Protein AF-U6KTC2-F1 (afdb_monomer_lite)

Structure (mmCIF, N/CA/C/O backbone):
data_AF-U6KTC2-F1
#
_entry.id   AF-U6KTC2-F1
#
loop_
_atom_site.group_PDB
_atom_site.id
_atom_site.type_symbol
_atom_site.label_atom_id
_atom_site.label_alt_id
_atom_site.label_comp_id
_atom_site.label_asym_id
_atom_site.label_entity_id
_atom_site.label_seq_id
_atom_site.pdbx_PDB_ins_code
_atom_site.Cartn_x
_atom_site.Cartn_y
_atom_site.Cartn_z
_atom_site.occupancy
_atom_site.B_iso_or_equiv
_atom_site.auth_seq_id
_atom_site.auth_comp_id
_atom_site.auth_asym_id
_atom_site.auth_atom_id
_atom_site.pdbx_PDB_model_num
ATOM 1 N N . MET A 1 1 ? 26.175 25.220 -30.852 1.00 37.56 1 MET A N 1
ATOM 2 C CA . MET A 1 1 ? 26.415 24.603 -29.531 1.00 37.56 1 MET A CA 1
ATOM 3 C C . MET A 1 1 ? 25.278 23.627 -29.273 1.00 37.56 1 MET A C 1
ATOM 5 O O . MET A 1 1 ? 24.148 24.069 -29.126 1.00 37.56 1 MET A O 1
ATOM 9 N N . ALA A 1 2 ? 25.549 22.327 -29.402 1.00 37.41 2 ALA A N 1
ATOM 10 C CA . ALA A 1 2 ? 24.541 21.269 -29.417 1.00 37.41 2 ALA A CA 1
ATOM 11 C C . ALA A 1 2 ? 23.997 20.979 -28.009 1.00 37.41 2 ALA A C 1
ATOM 13 O O . ALA A 1 2 ? 24.767 20.868 -27.056 1.00 37.41 2 ALA A O 1
ATOM 14 N N . ALA A 1 3 ? 22.674 20.862 -27.902 1.00 43.88 3 ALA A N 1
ATOM 15 C CA . ALA A 1 3 ? 21.975 20.449 -26.695 1.00 43.88 3 ALA A CA 1
ATOM 16 C C . ALA A 1 3 ? 22.199 18.950 -26.440 1.00 43.88 3 ALA A C 1
ATOM 18 O O . ALA A 1 3 ? 21.910 18.118 -27.300 1.00 43.88 3 ALA A O 1
ATOM 19 N N . GLY A 1 4 ? 22.709 18.614 -25.256 1.00 43.28 4 GLY A N 1
ATOM 20 C CA . GLY A 1 4 ? 22.751 17.245 -24.754 1.00 43.28 4 GLY A CA 1
ATOM 21 C C . GLY A 1 4 ? 21.372 16.826 -24.247 1.00 43.28 4 GLY A C 1
ATOM 22 O O . GLY A 1 4 ? 20.902 17.348 -23.239 1.00 43.28 4 GLY A O 1
ATOM 23 N N . GLY A 1 5 ? 20.721 15.897 -24.949 1.00 38.25 5 GLY A N 1
ATOM 24 C CA . GLY A 1 5 ? 19.515 15.217 -24.478 1.00 38.25 5 GLY A CA 1
ATOM 25 C C . GLY A 1 5 ? 19.886 14.026 -23.594 1.00 38.25 5 GLY A C 1
ATOM 26 O O . GLY A 1 5 ? 20.549 13.100 -24.054 1.00 38.25 5 GLY A O 1
ATOM 27 N N . ALA A 1 6 ? 19.483 14.072 -22.325 1.00 39.31 6 ALA A N 1
ATOM 28 C CA . ALA A 1 6 ? 19.651 12.997 -21.349 1.00 39.31 6 ALA A CA 1
ATOM 29 C C . ALA A 1 6 ? 18.666 11.829 -21.600 1.00 39.31 6 ALA A C 1
ATOM 31 O O . ALA A 1 6 ? 17.588 12.050 -22.161 1.00 39.31 6 ALA A O 1
ATOM 32 N N . PRO A 1 7 ? 18.987 10.592 -21.174 1.00 48.47 7 PRO A N 1
ATOM 33 C CA . PRO A 1 7 ? 18.080 9.455 -21.301 1.00 48.47 7 PRO A CA 1
ATOM 34 C C . PRO A 1 7 ? 16.895 9.613 -20.336 1.00 48.47 7 PRO A C 1
ATOM 36 O O . PRO A 1 7 ? 17.095 9.812 -19.140 1.00 48.47 7 PRO A O 1
ATOM 39 N N . GLY A 1 8 ? 15.665 9.508 -20.853 1.00 56.06 8 GLY A N 1
ATOM 40 C CA . GLY A 1 8 ? 14.440 9.485 -20.039 1.00 56.06 8 GLY A CA 1
ATOM 41 C C . GLY A 1 8 ? 13.443 10.620 -20.283 1.00 56.06 8 GLY A C 1
ATOM 42 O O . GLY A 1 8 ? 12.749 11.022 -19.352 1.00 56.06 8 GLY A O 1
ATOM 43 N N . ALA A 1 9 ? 13.344 11.152 -21.504 1.00 55.84 9 ALA A N 1
ATOM 44 C CA . ALA A 1 9 ? 12.247 12.054 -21.844 1.00 55.84 9 ALA A CA 1
ATOM 45 C C . ALA A 1 9 ? 10.903 11.322 -21.660 1.00 55.84 9 ALA A C 1
ATOM 47 O O . ALA A 1 9 ? 10.615 10.356 -22.368 1.00 55.84 9 ALA A O 1
ATOM 48 N N . SER A 1 10 ? 10.102 11.767 -20.685 1.00 60.00 10 SER A N 1
ATOM 49 C CA . SER A 1 10 ? 8.707 11.347 -20.536 1.00 60.00 10 SER A CA 1
ATOM 50 C C . SER A 1 10 ? 7.991 11.590 -21.859 1.00 60.00 10 SER A C 1
ATOM 52 O O . SER A 1 10 ? 7.922 12.724 -22.326 1.00 60.00 10 SER A O 1
ATOM 54 N N . LEU A 1 11 ? 7.464 10.522 -22.456 1.00 71.25 11 LEU A N 1
ATOM 55 C CA . LEU A 1 11 ? 6.670 10.594 -23.686 1.00 71.25 11 LEU A CA 1
ATOM 56 C C . LEU A 1 11 ? 5.280 11.211 -23.444 1.00 71.25 11 LEU A C 1
ATOM 58 O O . LEU A 1 11 ? 4.577 11.517 -24.400 1.00 71.25 11 LEU A O 1
ATOM 62 N N . PHE A 1 12 ? 4.895 11.390 -22.177 1.00 75.25 12 PHE A N 1
ATOM 63 C CA . PHE A 1 12 ? 3.616 11.952 -21.753 1.00 75.25 12 PHE A CA 1
ATOM 64 C C . PHE A 1 12 ? 3.709 13.456 -21.507 1.00 75.25 12 PHE A C 1
ATOM 66 O O . PHE A 1 12 ? 4.722 13.953 -20.998 1.00 75.25 12 PHE A O 1
ATOM 73 N N . SER A 1 13 ? 2.613 14.162 -21.791 1.00 87.06 13 SER A N 1
ATOM 74 C CA . SER A 1 13 ? 2.434 15.562 -21.399 1.00 87.06 13 SER A CA 1
ATOM 75 C C . SER A 1 13 ? 2.511 15.710 -19.876 1.00 87.06 13 SER A C 1
ATOM 77 O O . SER A 1 13 ? 2.088 14.825 -19.131 1.00 87.06 13 SER A O 1
ATOM 79 N N . SER A 1 14 ? 2.992 16.855 -19.381 1.00 83.94 14 SER A N 1
ATOM 80 C CA . SER A 1 14 ? 3.024 17.144 -17.938 1.00 83.94 14 SER A CA 1
ATOM 81 C C . SER A 1 14 ? 1.647 16.991 -17.276 1.00 83.94 14 SER A C 1
ATOM 83 O O . SER A 1 14 ? 1.566 16.570 -16.125 1.00 83.94 14 SER A O 1
ATOM 85 N N . GLY A 1 15 ? 0.565 17.283 -18.008 1.00 85.88 15 GLY A N 1
ATOM 86 C CA . GLY A 1 15 ? -0.804 17.076 -17.528 1.00 85.88 15 GLY A CA 1
ATOM 87 C C . GLY A 1 15 ? -1.188 15.597 -17.412 1.00 85.88 15 GLY A C 1
ATOM 88 O O . GLY A 1 15 ? -1.804 15.198 -16.430 1.00 85.88 15 GLY A O 1
ATOM 89 N N . GLU A 1 16 ? -0.773 14.764 -18.364 1.00 87.94 16 GLU A N 1
ATOM 90 C CA . GLU A 1 16 ? -1.027 13.317 -18.339 1.00 87.94 16 GLU A CA 1
ATOM 91 C C . GLU A 1 16 ? -0.230 12.634 -17.224 1.00 87.94 16 GLU A C 1
ATOM 93 O O . GLU A 1 16 ? -0.771 11.800 -16.499 1.00 87.94 16 GLU A O 1
ATOM 98 N N . ALA A 1 17 ? 1.025 13.047 -17.021 1.00 88.31 17 ALA A N 1
ATOM 99 C CA . ALA A 1 17 ? 1.849 12.583 -15.909 1.00 88.31 17 ALA A CA 1
ATOM 100 C C . ALA A 1 17 ? 1.234 12.953 -14.546 1.00 88.31 17 ALA A C 1
ATOM 102 O O . ALA A 1 17 ? 1.246 12.141 -13.620 1.00 88.31 17 ALA A O 1
ATOM 103 N N . LEU A 1 18 ? 0.646 14.150 -14.428 1.00 91.44 18 LEU A N 1
ATOM 104 C CA . LEU A 1 18 ? -0.062 14.573 -13.220 1.00 91.44 18 LEU A CA 1
ATOM 105 C C . LEU A 1 18 ? -1.317 13.727 -12.972 1.00 91.44 18 LEU A C 1
ATOM 107 O O . LEU A 1 18 ? -1.518 13.254 -11.856 1.00 91.44 18 LEU A O 1
ATOM 111 N N . VAL A 1 19 ? -2.143 13.508 -14.000 1.00 93.25 19 VAL A N 1
ATOM 112 C CA . VAL A 1 19 ? -3.352 12.674 -13.889 1.00 93.25 19 VAL A CA 1
ATOM 113 C C . VAL A 1 19 ? -2.981 11.246 -13.497 1.00 93.25 19 VAL A C 1
ATOM 115 O O . VAL A 1 19 ? -3.600 10.686 -12.590 1.00 93.25 19 VAL A O 1
ATOM 118 N N . ALA A 1 20 ? -1.939 10.674 -14.103 1.00 91.56 20 ALA A N 1
ATOM 119 C CA . ALA A 1 20 ? -1.432 9.357 -13.732 1.00 91.56 20 ALA A CA 1
ATOM 120 C C . ALA A 1 20 ? -0.947 9.324 -12.271 1.00 91.56 20 ALA A C 1
ATOM 122 O O . ALA A 1 20 ? -1.271 8.389 -11.537 1.00 91.56 20 ALA A O 1
ATOM 123 N N . GLY A 1 21 ? -0.244 10.369 -11.821 1.00 90.00 21 GLY A N 1
ATOM 124 C CA . GLY A 1 21 ? 0.204 10.506 -10.435 1.00 90.00 21 GLY A CA 1
ATOM 125 C C . GLY A 1 21 ? -0.952 10.562 -9.434 1.00 90.00 21 GLY A C 1
ATOM 126 O O . GLY A 1 21 ? -0.964 9.807 -8.463 1.00 90.00 21 GLY A O 1
ATOM 127 N N . ILE A 1 22 ? -1.957 11.405 -9.689 1.00 94.56 22 ILE A N 1
ATOM 128 C CA . ILE A 1 22 ? -3.149 11.520 -8.833 1.00 94.56 22 ILE A CA 1
ATOM 129 C C . ILE A 1 22 ? -3.909 10.192 -8.803 1.00 94.56 22 ILE A C 1
ATOM 131 O O . ILE A 1 22 ? -4.234 9.700 -7.726 1.00 94.56 22 ILE A O 1
ATOM 135 N N . THR A 1 23 ? -4.130 9.574 -9.965 1.00 95.31 23 THR A N 1
ATOM 136 C CA . THR A 1 23 ? -4.842 8.291 -10.064 1.00 95.31 23 THR A CA 1
ATOM 137 C C . THR A 1 23 ? -4.132 7.197 -9.264 1.00 95.31 23 THR A C 1
ATOM 139 O O . THR A 1 23 ? -4.781 6.460 -8.521 1.00 95.31 23 THR A O 1
ATOM 142 N N . GLY A 1 24 ? -2.799 7.124 -9.349 1.00 92.81 24 GLY A N 1
ATOM 143 C CA . GLY A 1 24 ? -2.006 6.170 -8.573 1.00 92.81 24 GLY A CA 1
ATOM 144 C C . GLY A 1 24 ? -2.100 6.397 -7.061 1.00 92.81 24 GLY A C 1
ATOM 145 O O . GLY A 1 24 ? -2.255 5.440 -6.301 1.00 92.81 24 GLY A O 1
ATOM 146 N N . LEU A 1 25 ? -2.073 7.656 -6.611 1.00 93.69 25 LEU A N 1
ATOM 147 C CA . LEU A 1 25 ? -2.244 7.994 -5.194 1.00 93.69 25 LEU A CA 1
ATOM 148 C C . LEU A 1 25 ? -3.646 7.637 -4.687 1.00 93.69 25 LEU A C 1
ATOM 150 O O . LEU A 1 25 ? -3.782 7.096 -3.589 1.00 93.69 25 LEU A O 1
ATOM 154 N N . THR A 1 26 ? -4.685 7.902 -5.481 1.00 96.19 26 THR A N 1
ATOM 155 C CA . THR A 1 26 ? -6.068 7.576 -5.117 1.00 96.19 26 THR A CA 1
ATOM 156 C C . THR A 1 26 ? -6.301 6.066 -5.044 1.00 96.19 26 THR A C 1
ATOM 158 O O . THR A 1 26 ? -6.904 5.601 -4.078 1.00 96.19 26 THR A O 1
ATOM 161 N N . ASP A 1 27 ? -5.797 5.280 -6.003 1.00 95.56 27 ASP A N 1
ATOM 162 C CA . ASP A 1 27 ? -5.898 3.812 -5.948 1.00 95.56 27 ASP A CA 1
ATOM 163 C C . ASP A 1 27 ? -5.167 3.242 -4.723 1.00 95.56 27 ASP A C 1
ATOM 165 O O . ASP A 1 27 ? -5.712 2.410 -3.993 1.00 95.56 27 ASP A O 1
ATOM 169 N N . SER A 1 28 ? -3.965 3.754 -4.438 1.00 94.25 28 SER A N 1
ATOM 170 C CA . SER A 1 28 ? -3.191 3.363 -3.256 1.00 94.25 28 SER A CA 1
ATOM 171 C C . SER A 1 28 ? -3.943 3.669 -1.954 1.00 94.25 28 SER A C 1
ATOM 173 O O . SER A 1 28 ? -4.066 2.799 -1.087 1.00 94.25 28 SER A O 1
ATOM 175 N N . LEU A 1 29 ? -4.547 4.858 -1.845 1.00 95.81 29 LEU A N 1
ATOM 176 C CA . LEU 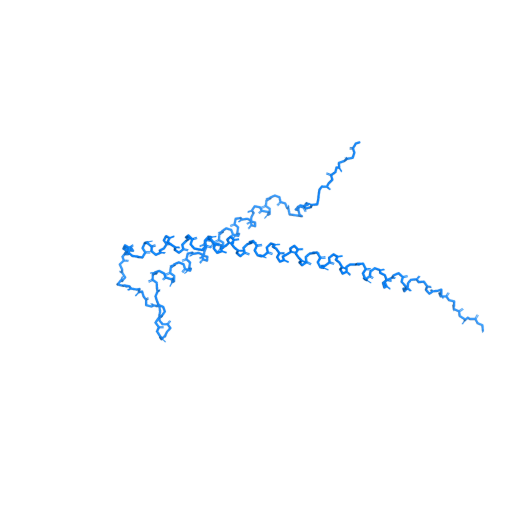A 1 29 ? -5.370 5.239 -0.696 1.00 95.81 29 LEU A CA 1
ATOM 177 C C . LEU A 1 29 ? -6.588 4.318 -0.529 1.00 95.81 29 LEU A C 1
ATOM 179 O O . LEU A 1 29 ? -6.840 3.842 0.579 1.00 95.81 29 LEU A O 1
ATOM 183 N N . ASN A 1 30 ? -7.307 4.019 -1.614 1.00 96.50 30 ASN A N 1
ATOM 184 C CA . ASN A 1 30 ? -8.474 3.133 -1.581 1.00 96.50 30 ASN A CA 1
ATOM 185 C C . ASN A 1 30 ? -8.102 1.728 -1.085 1.00 96.50 30 ASN A C 1
ATOM 187 O O . ASN A 1 30 ? -8.773 1.169 -0.213 1.00 96.50 30 ASN A O 1
ATOM 191 N N . ARG A 1 31 ? -6.995 1.162 -1.580 1.00 95.12 31 ARG A N 1
ATOM 192 C CA . ARG A 1 31 ? -6.501 -0.145 -1.116 1.00 95.12 31 ARG A CA 1
ATOM 193 C C . ARG A 1 31 ? -6.067 -0.103 0.341 1.00 95.12 31 ARG A C 1
ATOM 195 O O . ARG A 1 31 ? -6.359 -1.032 1.091 1.00 95.12 31 ARG A O 1
ATOM 202 N N . MET A 1 32 ? -5.386 0.961 0.757 1.00 95.81 32 MET A N 1
ATOM 203 C CA . MET A 1 32 ? -4.962 1.136 2.144 1.00 95.81 32 MET A CA 1
ATOM 204 C C . MET A 1 32 ? -6.167 1.156 3.091 1.00 95.81 32 MET A C 1
ATOM 206 O O . MET A 1 32 ? -6.167 0.435 4.090 1.00 95.81 32 MET A O 1
ATOM 210 N N . GLN A 1 33 ? -7.217 1.907 2.745 1.00 95.06 33 GLN A N 1
ATOM 211 C CA . GLN A 1 33 ? -8.462 1.967 3.511 1.00 95.06 33 GLN A CA 1
ATOM 212 C C . GLN A 1 33 ? -9.113 0.585 3.639 1.00 95.06 33 GLN A C 1
ATOM 214 O O . GLN A 1 33 ? -9.399 0.146 4.752 1.00 95.06 33 GLN A O 1
ATOM 219 N N . GLN A 1 34 ? -9.278 -0.143 2.531 1.00 93.38 34 GLN A N 1
ATOM 220 C CA . GLN A 1 34 ? -9.883 -1.481 2.534 1.00 93.38 34 GLN A CA 1
ATOM 221 C C . GLN A 1 34 ? -9.069 -2.493 3.353 1.00 93.38 34 GLN A C 1
ATOM 223 O O . GLN A 1 34 ? -9.624 -3.278 4.127 1.00 93.38 34 GLN A O 1
ATOM 228 N N . LEU A 1 35 ? -7.740 -2.474 3.220 1.00 93.50 35 LEU A N 1
ATOM 229 C CA . LEU A 1 35 ? -6.853 -3.388 3.941 1.00 93.50 35 LEU A CA 1
ATOM 230 C C . LEU A 1 35 ? -6.819 -3.095 5.440 1.00 93.50 35 LEU A C 1
ATOM 232 O O . LEU A 1 35 ? -6.839 -4.027 6.242 1.00 93.50 35 LEU A O 1
ATOM 236 N N . CYS A 1 36 ? -6.762 -1.825 5.837 1.00 93.62 36 CYS A N 1
ATOM 237 C CA . CYS A 1 36 ? -6.733 -1.480 7.253 1.00 93.62 36 CYS A CA 1
ATOM 238 C C . CYS A 1 36 ? -8.097 -1.656 7.914 1.00 93.62 36 CYS A C 1
ATOM 240 O O . CYS A 1 36 ? -8.150 -2.167 9.030 1.00 93.62 36 CYS A O 1
ATOM 242 N N . PHE A 1 37 ? -9.192 -1.373 7.208 1.00 90.50 37 PHE A N 1
ATOM 243 C CA . PHE A 1 37 ? -10.535 -1.678 7.691 1.00 90.50 37 PHE A CA 1
ATOM 244 C C . PHE A 1 37 ? -10.738 -3.189 7.885 1.00 90.50 37 PHE A C 1
ATOM 246 O O . PHE A 1 37 ? -11.098 -3.636 8.973 1.00 90.50 37 PHE A O 1
ATOM 253 N N . SER A 1 38 ? -10.412 -4.001 6.875 1.00 89.31 38 SER A N 1
ATOM 254 C CA . SER A 1 38 ? -10.570 -5.461 6.955 1.00 89.31 38 SER A CA 1
ATOM 255 C C . SER A 1 38 ? -9.662 -6.133 7.988 1.00 89.31 38 SER A C 1
ATOM 257 O O . SER A 1 38 ? -10.020 -7.185 8.504 1.00 89.31 38 SER A O 1
ATOM 259 N N . ARG A 1 39 ? -8.497 -5.555 8.309 1.00 89.06 39 ARG A N 1
ATOM 260 C CA . ARG A 1 39 ? -7.570 -6.104 9.317 1.00 89.06 39 ARG A CA 1
ATOM 261 C C . ARG A 1 39 ? -7.871 -5.658 10.740 1.00 89.06 39 ARG A C 1
ATOM 263 O O . ARG A 1 39 ? -7.609 -6.418 11.674 1.00 89.06 39 ARG A O 1
ATOM 270 N N . CYS A 1 40 ? -8.333 -4.424 10.909 1.00 89.94 40 CYS A N 1
ATOM 271 C CA . CYS A 1 40 ? -8.488 -3.818 12.226 1.00 89.94 40 CYS A CA 1
ATOM 272 C C . CYS A 1 40 ? -9.932 -3.825 12.725 1.00 89.94 40 CYS A C 1
ATOM 274 O O . CYS A 1 40 ? -10.122 -4.029 13.920 1.00 89.94 40 CYS A O 1
ATOM 276 N N . CYS A 1 41 ? -10.916 -3.674 11.833 1.00 83.44 41 CYS A N 1
ATOM 277 C CA . CYS A 1 41 ? -12.327 -3.494 12.192 1.00 83.44 41 CYS A CA 1
ATOM 278 C C . CYS A 1 41 ? -13.190 -4.738 11.901 1.00 83.44 41 CYS A C 1
ATOM 280 O O . CYS A 1 41 ? -14.203 -4.968 12.561 1.00 83.44 41 CYS A O 1
ATOM 282 N N . CYS A 1 42 ? -12.786 -5.578 10.943 1.00 74.75 42 CYS A N 1
ATOM 283 C CA . CYS A 1 42 ? -13.510 -6.799 10.582 1.00 74.75 42 CYS A CA 1
ATOM 284 C C . CYS A 1 42 ? -12.699 -8.063 10.889 1.00 74.75 42 CYS A C 1
ATOM 286 O O . CYS A 1 42 ? -11.472 -8.080 10.816 1.00 74.75 42 CYS A O 1
ATOM 288 N N . ARG A 1 43 ? -13.391 -9.165 11.181 1.00 63.75 43 ARG A N 1
ATOM 289 C CA . ARG A 1 43 ? -12.837 -10.518 11.139 1.00 63.75 43 ARG A CA 1
ATOM 290 C C . ARG A 1 43 ? -13.731 -11.354 10.227 1.00 63.75 43 ARG A C 1
ATOM 292 O O . ARG A 1 43 ? -14.932 -11.436 10.451 1.00 63.75 43 ARG A O 1
ATOM 299 N N . VAL A 1 44 ? -13.156 -11.977 9.200 1.00 56.59 44 VAL A N 1
ATOM 300 C CA . VAL A 1 44 ? -13.896 -12.961 8.396 1.00 56.59 44 VAL A CA 1
ATOM 301 C C . VAL A 1 44 ? -14.091 -14.192 9.276 1.00 56.59 44 VAL A C 1
ATOM 303 O O . VAL A 1 44 ? -13.117 -14.823 9.697 1.00 56.59 44 VAL A O 1
ATOM 306 N N . GLY A 1 45 ? -15.339 -14.473 9.637 1.00 56.59 45 GLY A N 1
ATOM 307 C CA . GLY A 1 45 ? -15.706 -15.665 10.384 1.00 56.59 45 GLY A CA 1
ATOM 308 C C . GLY A 1 45 ? -15.452 -16.939 9.570 1.00 56.59 45 GLY A C 1
ATOM 309 O O . GLY A 1 45 ? -15.329 -16.881 8.345 1.00 56.59 45 GLY A O 1
ATOM 310 N N . PRO A 1 46 ? -15.415 -18.116 10.218 1.00 55.12 46 PRO A N 1
ATOM 311 C CA . PRO A 1 46 ? -15.174 -19.401 9.550 1.00 55.12 46 PRO A CA 1
ATOM 312 C C . PRO A 1 46 ? -16.212 -19.751 8.467 1.00 55.12 46 PRO A C 1
ATOM 314 O O . PRO A 1 46 ? -15.964 -20.638 7.659 1.00 55.12 46 PRO A O 1
ATOM 317 N N . GLN A 1 47 ? -17.351 -19.053 8.431 1.00 65.44 47 GLN A N 1
ATOM 318 C CA . GLN A 1 47 ? -18.429 -19.233 7.453 1.00 65.44 47 GLN A CA 1
ATOM 319 C C . GLN A 1 47 ? -18.457 -18.144 6.360 1.00 65.44 47 GLN A C 1
ATOM 321 O O . GLN A 1 47 ? -19.430 -18.039 5.624 1.00 65.44 47 GLN A O 1
ATOM 326 N N . GLY A 1 48 ? -17.405 -17.324 6.238 1.00 60.72 48 GLY A N 1
ATOM 327 C CA . GLY A 1 48 ? -17.334 -16.253 5.234 1.00 60.72 48 GLY A CA 1
ATOM 328 C C . GLY A 1 48 ? -18.109 -14.982 5.601 1.00 60.72 48 GLY A C 1
ATOM 329 O O . GLY A 1 48 ? -18.118 -14.029 4.827 1.00 60.72 48 GLY A O 1
ATOM 330 N N . GLU A 1 49 ? -18.719 -14.934 6.786 1.00 65.12 49 GLU A N 1
ATOM 331 C CA . GLU A 1 49 ? -19.412 -13.747 7.281 1.00 65.12 49 GLU A CA 1
ATOM 332 C C . GLU A 1 49 ? -18.416 -12.688 7.767 1.00 65.12 49 GLU A C 1
ATOM 334 O O . GLU A 1 49 ? -17.457 -12.984 8.489 1.00 65.12 49 GLU A O 1
ATOM 339 N N . VAL A 1 50 ? -18.645 -11.432 7.378 1.00 64.88 50 VAL A N 1
ATOM 340 C CA . VAL A 1 50 ? -17.897 -10.282 7.895 1.00 64.88 50 VAL A CA 1
ATOM 341 C C . VAL A 1 50 ? -18.434 -9.975 9.288 1.00 64.88 50 VAL A C 1
ATOM 343 O O . VAL A 1 50 ? -19.397 -9.231 9.450 1.00 64.88 50 VAL A O 1
ATOM 346 N N . LEU A 1 51 ? -17.815 -10.568 10.305 1.00 64.75 51 LEU A N 1
ATOM 347 C CA . LEU A 1 51 ? -18.110 -10.243 11.692 1.00 64.75 51 LEU A CA 1
ATOM 348 C C . LEU A 1 51 ? -17.305 -8.996 12.056 1.00 64.75 51 LEU A C 1
ATOM 350 O O . LEU A 1 51 ? -16.071 -8.999 12.011 1.00 64.75 51 LEU A O 1
ATOM 354 N N . LEU A 1 52 ? -17.995 -7.909 12.404 1.00 65.19 52 LEU A N 1
ATOM 355 C CA . LEU A 1 52 ? -17.340 -6.800 13.091 1.00 65.19 52 LEU A CA 1
ATOM 356 C C . LEU A 1 52 ? -16.731 -7.328 14.390 1.00 65.19 52 LEU A C 1
ATOM 358 O O . LEU A 1 52 ? -17.300 -8.190 15.062 1.00 65.19 52 LEU A O 1
ATOM 362 N N . ARG A 1 53 ? -15.531 -6.846 14.722 1.00 65.06 53 ARG A N 1
ATOM 363 C CA . ARG A 1 53 ? -14.787 -7.331 15.892 1.00 65.06 53 ARG A CA 1
ATOM 364 C C . ARG A 1 53 ? -15.479 -6.978 17.220 1.00 65.06 53 ARG A C 1
ATOM 366 O O . ARG A 1 53 ? -15.156 -7.586 18.239 1.00 65.06 53 ARG A O 1
ATOM 373 N N . GLY A 1 54 ? -16.438 -6.052 17.189 1.00 63.69 54 GLY A N 1
ATOM 374 C CA . GLY A 1 54 ? -17.270 -5.629 18.310 1.00 63.69 54 GLY A CA 1
ATOM 375 C C . GLY A 1 54 ? -18.702 -5.266 17.883 1.00 63.69 54 GLY A C 1
ATOM 376 O O . GLY A 1 54 ? -19.055 -5.423 16.709 1.00 63.69 54 GLY A O 1
ATOM 377 N N . PRO A 1 55 ? -19.543 -4.807 18.830 1.00 65.00 55 PRO A N 1
ATOM 378 C CA . PRO A 1 55 ? -20.866 -4.268 18.523 1.00 65.00 55 PRO A CA 1
ATOM 379 C C . PRO A 1 55 ? -20.757 -3.074 17.554 1.00 65.00 55 PRO A C 1
ATOM 381 O O . PRO A 1 55 ? -19.737 -2.383 17.566 1.00 65.00 55 PRO A O 1
ATOM 384 N N . PRO A 1 56 ? -21.770 -2.822 16.702 1.00 67.81 56 PRO A N 1
ATOM 385 C CA . PRO A 1 56 ? -21.769 -1.697 15.771 1.00 67.81 56 PRO A CA 1
ATOM 386 C C . PRO A 1 56 ? -21.919 -0.373 16.534 1.00 67.81 56 PRO A C 1
ATOM 388 O O . PRO A 1 56 ? -23.010 0.170 16.679 1.00 67.81 56 PRO A O 1
ATOM 391 N N . GLU A 1 57 ? -20.801 0.123 17.047 1.00 68.69 57 GLU A N 1
ATOM 392 C CA . GLU A 1 57 ? -20.665 1.415 17.709 1.00 68.69 57 GLU A CA 1
ATOM 393 C C . GLU A 1 57 ? -20.259 2.487 16.679 1.00 68.69 57 GLU A C 1
ATOM 395 O O . GLU A 1 57 ? -19.469 2.215 15.769 1.00 68.69 57 GLU A O 1
ATOM 400 N N . PRO A 1 58 ? -20.756 3.733 16.797 1.00 76.50 58 PRO A N 1
ATOM 401 C CA . PRO A 1 58 ? -20.367 4.829 15.904 1.00 76.50 58 PRO A CA 1
ATOM 402 C C . PRO A 1 58 ? -18.905 5.271 16.101 1.00 76.50 58 PRO A C 1
ATOM 404 O O . PRO A 1 58 ? -18.364 6.027 15.290 1.00 76.50 58 PRO A O 1
ATOM 407 N N . HIS A 1 59 ? -18.259 4.832 17.183 1.00 80.31 59 HIS A N 1
ATOM 408 C CA . HIS A 1 59 ? -16.891 5.181 17.532 1.00 80.31 59 HIS A CA 1
ATOM 409 C C . HIS A 1 59 ? -15.997 3.945 17.500 1.00 80.31 59 HIS A C 1
ATOM 411 O O . HIS A 1 59 ? -16.333 2.918 18.073 1.00 80.31 59 HIS A O 1
ATOM 417 N N . LEU A 1 60 ? -14.826 4.071 16.864 1.00 80.31 60 LEU A N 1
ATOM 418 C CA . LEU A 1 60 ? -13.807 3.027 16.942 1.00 80.31 60 LEU A CA 1
ATOM 419 C C . LEU A 1 60 ? -13.315 2.875 18.381 1.00 80.31 60 LEU A C 1
ATOM 421 O O . LEU A 1 60 ? -13.047 3.871 19.063 1.00 80.31 60 LEU A O 1
ATOM 425 N N . GLU A 1 61 ? -13.092 1.633 18.788 1.00 83.50 61 GLU A N 1
ATOM 426 C CA . GLU A 1 61 ? -12.489 1.310 20.076 1.00 83.50 61 GLU A CA 1
ATOM 427 C C . GLU A 1 61 ? -11.014 1.741 20.122 1.00 83.50 61 GLU A C 1
ATOM 429 O O . GLU A 1 61 ? -10.329 1.821 19.096 1.00 83.50 61 GLU A O 1
ATOM 434 N N . VAL A 1 62 ? -10.470 1.984 21.321 1.00 87.38 62 VAL A N 1
ATOM 435 C CA . VAL A 1 62 ? -9.063 2.419 21.504 1.00 87.38 62 VAL A CA 1
ATOM 436 C C . VAL A 1 62 ? -8.080 1.470 20.802 1.00 87.38 62 VAL A C 1
ATOM 438 O O . VAL A 1 62 ? -7.105 1.900 20.182 1.00 87.38 62 VAL A O 1
ATOM 441 N N . TRP A 1 63 ? -8.367 0.170 20.850 1.00 85.56 63 TRP A N 1
ATOM 442 C CA . TRP A 1 63 ? -7.559 -0.880 20.232 1.00 85.56 63 TRP A CA 1
ATOM 443 C C . TRP A 1 63 ? -7.620 -0.853 18.703 1.00 85.56 63 TRP A C 1
ATOM 445 O O . TRP A 1 63 ? -6.622 -1.141 18.040 1.00 85.56 63 TRP A O 1
ATOM 455 N N . GLU A 1 64 ? -8.774 -0.502 18.138 1.00 88.00 64 GLU A N 1
ATOM 456 C CA . GLU A 1 64 ? -8.973 -0.418 16.692 1.00 88.00 64 GLU A CA 1
ATOM 457 C C . GLU A 1 64 ? -8.268 0.810 16.128 1.00 88.00 64 GLU A C 1
ATOM 459 O O . GLU A 1 64 ? -7.550 0.685 15.138 1.00 88.00 64 GLU A O 1
ATOM 464 N N . LYS A 1 65 ? -8.355 1.958 16.813 1.00 90.94 65 LYS A N 1
ATOM 465 C CA . LYS A 1 65 ? -7.592 3.167 16.455 1.00 90.94 65 LYS A CA 1
ATOM 466 C C . LYS A 1 65 ? -6.090 2.876 16.408 1.00 90.94 65 LYS A C 1
ATOM 468 O O . LYS A 1 65 ? -5.449 3.083 15.381 1.00 90.94 65 LYS A O 1
ATOM 473 N N . ALA A 1 66 ? -5.553 2.271 17.472 1.00 94.31 66 ALA A N 1
ATOM 474 C CA . ALA A 1 66 ? -4.142 1.890 17.531 1.00 94.31 66 ALA A CA 1
ATOM 475 C C . ALA A 1 66 ? -3.751 0.841 16.468 1.00 94.31 66 ALA A C 1
ATOM 477 O O . ALA A 1 66 ? -2.618 0.838 15.978 1.00 94.31 66 ALA A O 1
ATOM 478 N N . CYS A 1 67 ? -4.663 -0.069 16.106 1.00 93.38 67 CYS A N 1
ATOM 479 C CA . CYS A 1 67 ? -4.443 -1.014 15.013 1.00 93.38 67 CYS A CA 1
ATOM 480 C C . CYS A 1 67 ? -4.356 -0.299 13.662 1.00 93.38 67 CYS A C 1
ATOM 482 O O . CYS A 1 67 ? -3.437 -0.590 12.893 1.00 93.38 67 CYS A O 1
ATOM 484 N N . VAL A 1 68 ? -5.273 0.632 13.380 1.00 95.25 68 VAL A N 1
ATOM 485 C CA . VAL A 1 68 ? -5.319 1.379 12.116 1.00 95.25 68 VAL A CA 1
ATOM 486 C C . VAL A 1 68 ? -4.030 2.178 11.921 1.00 95.25 68 VAL A C 1
ATOM 488 O O . VAL A 1 68 ? -3.406 2.042 10.869 1.00 95.25 68 VAL A O 1
ATOM 491 N N . ASP A 1 69 ? -3.554 2.889 12.948 1.00 96.31 69 ASP A N 1
ATOM 492 C CA . ASP A 1 69 ? -2.290 3.642 12.881 1.00 96.31 69 ASP A CA 1
ATOM 493 C C . ASP A 1 69 ? -1.099 2.737 12.525 1.00 96.31 69 ASP A C 1
ATOM 495 O O . ASP A 1 69 ? -0.296 3.026 11.630 1.00 96.31 69 ASP A O 1
ATOM 499 N N . ARG A 1 70 ? -1.004 1.574 13.183 1.00 97.12 70 ARG A N 1
ATOM 500 C CA . ARG A 1 70 ? 0.039 0.577 12.894 1.00 97.12 70 ARG A CA 1
ATOM 501 C C . ARG A 1 70 ? -0.116 -0.033 11.503 1.00 97.12 70 ARG A C 1
ATOM 503 O O . ARG A 1 70 ? 0.889 -0.331 10.858 1.00 97.12 70 ARG A O 1
ATOM 510 N N . CYS A 1 71 ? -1.348 -0.248 11.046 1.00 96.88 71 CYS A N 1
ATOM 511 C CA . CYS A 1 71 ? -1.631 -0.796 9.726 1.00 96.88 71 CYS A CA 1
ATOM 512 C C . CYS A 1 71 ? -1.170 0.152 8.619 1.00 96.88 71 CYS A C 1
ATOM 514 O O . CYS A 1 71 ? -0.455 -0.285 7.719 1.00 96.88 71 CYS A O 1
ATOM 516 N N . VAL A 1 72 ? -1.504 1.440 8.721 1.00 97.19 72 VAL A N 1
ATOM 517 C CA . VAL A 1 72 ? -1.076 2.469 7.763 1.00 97.19 72 VAL A CA 1
ATOM 518 C C . VAL A 1 72 ? 0.449 2.553 7.713 1.00 97.19 72 VAL A C 1
ATOM 520 O O . VAL A 1 72 ? 1.034 2.498 6.632 1.00 97.19 72 VAL A O 1
ATOM 523 N N . SER A 1 73 ? 1.110 2.585 8.875 1.00 97.56 73 SER A N 1
ATOM 524 C CA . SER A 1 73 ? 2.576 2.610 8.947 1.00 97.56 73 SER A CA 1
ATOM 525 C C . SER A 1 73 ? 3.211 1.408 8.232 1.00 97.56 73 SER A C 1
ATOM 527 O O . SER A 1 73 ? 4.088 1.573 7.381 1.00 97.56 73 SER A O 1
ATOM 529 N N . LYS A 1 74 ? 2.711 0.192 8.494 1.00 97.31 74 LYS A N 1
ATOM 530 C CA . LYS A 1 74 ? 3.188 -1.029 7.823 1.00 97.31 74 LYS A CA 1
ATOM 531 C C . LYS A 1 74 ? 2.876 -1.050 6.330 1.00 97.31 74 LYS A C 1
ATOM 533 O O . LYS A 1 74 ? 3.686 -1.551 5.551 1.00 97.31 74 LYS A O 1
ATOM 538 N N . HIS A 1 75 ? 1.720 -0.532 5.923 1.00 96.62 75 HIS A N 1
ATOM 539 C CA . HIS A 1 75 ? 1.349 -0.448 4.516 1.00 96.62 75 HIS A CA 1
ATOM 540 C C . HIS A 1 75 ? 2.343 0.431 3.752 1.00 96.62 75 HIS A C 1
ATOM 542 O O . HIS A 1 75 ? 2.870 -0.003 2.733 1.00 96.62 75 HIS A O 1
ATOM 548 N N . MET A 1 76 ? 2.676 1.609 4.287 1.00 96.00 76 MET A N 1
ATOM 549 C CA . MET A 1 76 ? 3.647 2.515 3.667 1.00 96.00 76 MET A CA 1
ATOM 550 C C . MET A 1 76 ? 5.052 1.907 3.597 1.00 96.00 76 MET A C 1
ATOM 552 O O . MET A 1 76 ? 5.699 1.990 2.555 1.00 96.00 76 MET A O 1
ATOM 556 N N . GLN A 1 77 ? 5.500 1.228 4.657 1.00 96.69 77 GLN A N 1
ATOM 557 C CA . GLN A 1 77 ? 6.772 0.491 4.644 1.00 96.69 77 GLN A CA 1
ATOM 558 C C . GLN A 1 77 ? 6.781 -0.600 3.563 1.00 96.69 77 GLN A C 1
ATOM 560 O O . GLN A 1 77 ? 7.736 -0.718 2.801 1.00 96.69 77 GLN A O 1
ATOM 565 N N . THR A 1 78 ? 5.693 -1.365 3.450 1.00 96.00 78 THR A N 1
ATOM 566 C CA . THR A 1 78 ? 5.561 -2.416 2.429 1.00 96.00 78 THR A CA 1
ATOM 567 C C . THR A 1 78 ? 5.548 -1.818 1.022 1.00 96.00 78 THR A C 1
ATOM 569 O O . THR A 1 78 ? 6.213 -2.339 0.135 1.00 96.00 78 THR A O 1
ATO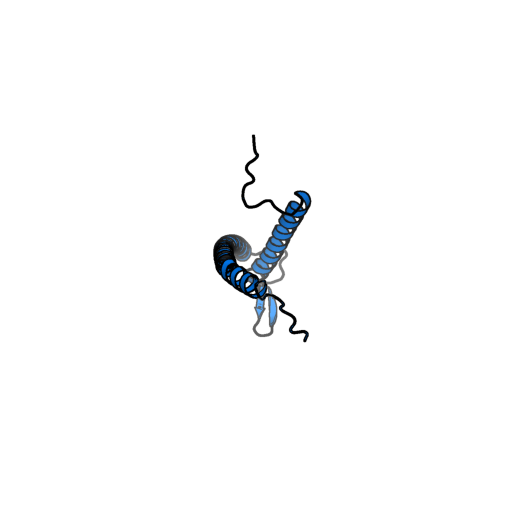M 572 N N . HIS A 1 79 ? 4.843 -0.705 0.814 1.00 94.38 79 HIS A N 1
ATOM 573 C CA . HIS A 1 79 ? 4.784 -0.018 -0.474 1.00 94.38 79 HIS A CA 1
ATOM 574 C C . HIS A 1 79 ? 6.164 0.494 -0.917 1.00 94.38 79 HIS A C 1
ATOM 576 O O . HIS A 1 79 ? 6.494 0.429 -2.100 1.00 94.38 79 HIS A O 1
ATOM 582 N N . GLN A 1 80 ? 6.993 0.971 0.018 1.00 95.75 80 GLN A N 1
ATOM 583 C CA . GLN A 1 80 ? 8.376 1.373 -0.263 1.00 95.75 80 GLN A CA 1
ATOM 584 C C . GLN A 1 80 ? 9.258 0.177 -0.634 1.00 95.75 80 GLN A C 1
ATOM 586 O O . GLN A 1 80 ? 9.970 0.240 -1.633 1.00 95.75 80 GLN A O 1
ATOM 591 N N . LEU A 1 81 ? 9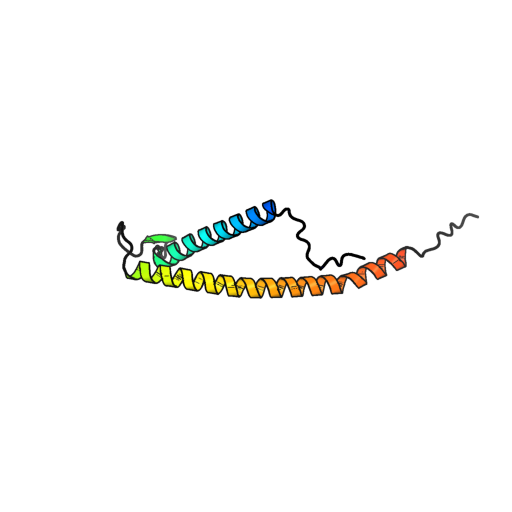.179 -0.918 0.130 1.00 96.75 81 LEU A N 1
ATOM 592 C CA . LEU A 1 81 ? 9.948 -2.137 -0.141 1.00 96.75 81 LEU A CA 1
ATOM 593 C C . LEU A 1 81 ? 9.581 -2.741 -1.499 1.00 96.75 81 LEU A C 1
ATOM 595 O O . LEU A 1 81 ? 10.454 -2.970 -2.329 1.00 96.75 81 LEU A O 1
ATOM 599 N N . VAL A 1 82 ? 8.285 -2.930 -1.761 1.00 95.69 82 VAL A N 1
ATOM 600 C CA . VAL A 1 82 ? 7.805 -3.452 -3.047 1.00 95.69 82 VAL A CA 1
ATOM 601 C C . VAL A 1 82 ? 8.189 -2.511 -4.187 1.00 95.69 82 VAL A C 1
ATOM 603 O O . VAL A 1 82 ? 8.610 -2.985 -5.234 1.00 95.69 82 VAL A O 1
ATOM 606 N N . GLY A 1 83 ? 8.103 -1.191 -3.990 1.00 93.81 83 GLY A N 1
ATOM 607 C CA . GLY A 1 83 ? 8.526 -0.211 -4.991 1.00 93.81 83 GLY A CA 1
ATOM 608 C C . GLY A 1 83 ? 10.013 -0.310 -5.345 1.00 93.81 83 GLY A C 1
ATOM 609 O O . GLY A 1 83 ? 10.362 -0.245 -6.523 1.00 93.81 83 GLY A O 1
ATOM 610 N N . ALA A 1 84 ? 10.881 -0.517 -4.350 1.00 95.6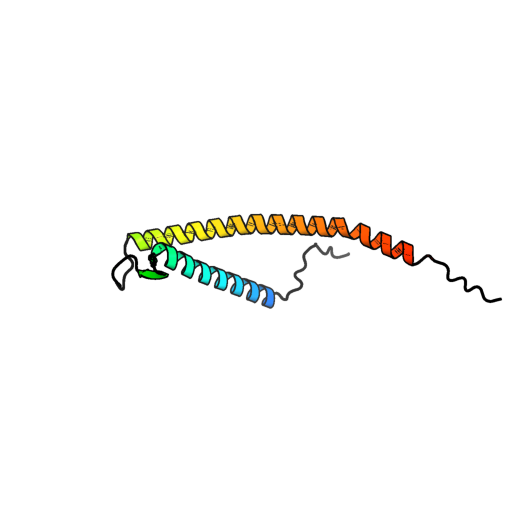2 84 ALA A N 1
ATOM 611 C CA . ALA A 1 84 ? 12.315 -0.698 -4.565 1.00 95.62 84 ALA A CA 1
ATOM 612 C C . ALA A 1 84 ? 12.620 -1.987 -5.346 1.00 95.62 84 ALA A C 1
ATOM 614 O O . ALA A 1 84 ? 13.358 -1.948 -6.332 1.00 95.62 84 ALA A O 1
ATOM 615 N N . GLU A 1 85 ? 11.998 -3.104 -4.963 1.00 96.25 85 GLU A N 1
ATOM 616 C CA . GLU A 1 85 ? 12.157 -4.391 -5.652 1.00 96.25 85 GLU A CA 1
ATOM 617 C C . GLU A 1 85 ? 11.624 -4.343 -7.090 1.00 96.25 85 GLU A C 1
ATOM 619 O O . GLU A 1 85 ? 12.267 -4.838 -8.015 1.00 96.25 85 GLU A O 1
ATOM 624 N N . LEU A 1 86 ? 10.478 -3.689 -7.316 1.00 94.44 86 LEU A N 1
ATOM 625 C CA . LEU A 1 86 ? 9.906 -3.552 -8.655 1.00 94.44 86 LEU A CA 1
ATOM 626 C C . LEU A 1 86 ? 10.812 -2.710 -9.564 1.00 94.44 86 LEU A C 1
ATOM 628 O O . LEU A 1 86 ? 11.028 -3.064 -10.721 1.00 94.44 86 LEU A O 1
ATOM 632 N N . ALA A 1 87 ? 11.375 -1.613 -9.046 1.00 92.62 87 ALA A N 1
ATOM 633 C CA . ALA A 1 87 ? 12.320 -0.777 -9.783 1.00 92.62 87 ALA A CA 1
ATOM 634 C C . ALA A 1 87 ? 13.617 -1.538 -10.118 1.00 92.62 87 ALA A C 1
ATOM 636 O O . ALA A 1 87 ? 14.119 -1.457 -11.246 1.00 92.62 87 ALA A O 1
ATOM 637 N N . ALA A 1 88 ? 14.131 -2.331 -9.173 1.00 93.56 88 ALA A N 1
ATOM 638 C CA . ALA A 1 88 ? 15.278 -3.204 -9.401 1.00 93.56 88 ALA A CA 1
ATOM 639 C C . ALA A 1 88 ? 14.974 -4.257 -10.484 1.00 93.56 88 ALA A C 1
ATOM 641 O O . ALA A 1 88 ? 15.736 -4.402 -11.439 1.00 93.56 88 ALA A O 1
ATOM 642 N N . ALA A 1 89 ? 13.817 -4.919 -10.415 1.00 93.00 89 ALA A N 1
ATOM 643 C CA . ALA A 1 89 ? 13.388 -5.893 -11.417 1.00 93.00 89 ALA A CA 1
ATOM 644 C C . ALA A 1 89 ? 13.200 -5.264 -12.810 1.00 93.00 89 ALA A C 1
ATOM 646 O O . ALA A 1 89 ? 13.642 -5.834 -13.807 1.00 93.00 89 ALA A O 1
ATOM 647 N N . HIS A 1 90 ? 12.600 -4.072 -12.896 1.00 90.69 90 HIS A N 1
ATOM 648 C CA . HIS A 1 90 ? 12.421 -3.355 -14.162 1.00 90.69 90 HIS A CA 1
ATOM 649 C C . HIS A 1 90 ? 13.750 -2.946 -14.800 1.00 90.69 90 HIS A C 1
ATOM 651 O O . HIS A 1 90 ? 13.912 -3.093 -16.012 1.00 90.69 90 HIS A O 1
ATOM 657 N N . SER A 1 91 ? 14.711 -2.465 -14.009 1.00 89.44 91 SER A N 1
ATOM 658 C CA . SER A 1 91 ? 16.041 -2.116 -14.523 1.00 89.44 91 SER A CA 1
ATOM 659 C C . SER A 1 91 ? 16.830 -3.350 -14.979 1.00 89.44 91 SER A C 1
ATOM 661 O O . SER A 1 91 ? 17.435 -3.320 -16.052 1.00 89.44 91 SER A O 1
ATOM 663 N N . ALA A 1 92 ? 16.752 -4.465 -14.245 1.00 87.81 92 ALA A N 1
ATOM 664 C CA . ALA A 1 92 ? 17.348 -5.739 -14.651 1.00 87.81 92 ALA A CA 1
ATOM 665 C C . ALA A 1 92 ? 16.713 -6.300 -15.938 1.00 87.81 92 ALA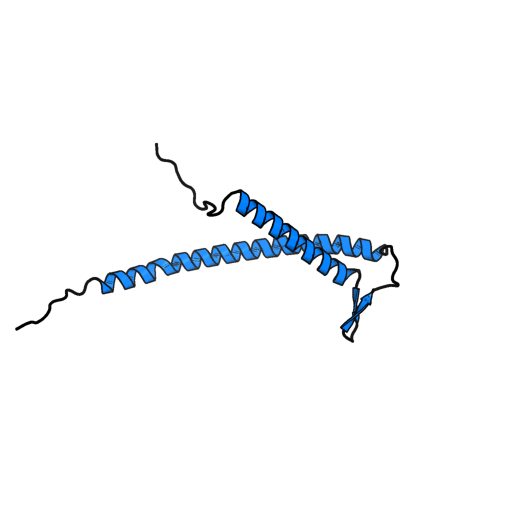 A C 1
ATOM 667 O O . ALA A 1 92 ? 17.425 -6.733 -16.846 1.00 87.81 92 ALA A O 1
ATOM 668 N N . ALA A 1 93 ? 15.383 -6.241 -16.061 1.00 84.94 93 ALA A N 1
ATOM 669 C CA . ALA A 1 93 ? 14.667 -6.660 -17.265 1.00 84.94 93 ALA A CA 1
ATOM 670 C C . ALA A 1 93 ? 15.002 -5.773 -18.476 1.00 84.94 93 ALA A C 1
ATOM 672 O O . ALA A 1 93 ? 15.207 -6.285 -19.577 1.00 84.94 93 ALA A O 1
ATOM 673 N N . ALA A 1 94 ? 15.124 -4.456 -18.279 1.00 81.50 94 ALA A N 1
ATOM 674 C CA . ALA A 1 94 ? 15.553 -3.530 -19.325 1.00 81.50 94 ALA A CA 1
ATOM 675 C C . ALA A 1 94 ? 16.994 -3.812 -19.787 1.00 81.50 94 ALA A C 1
ATOM 677 O O . ALA A 1 94 ? 17.266 -3.797 -20.988 1.00 81.50 94 ALA A O 1
ATOM 678 N N . ALA A 1 95 ? 17.904 -4.139 -18.862 1.00 76.94 95 ALA A N 1
ATOM 679 C CA . ALA A 1 95 ? 19.274 -4.531 -19.188 1.00 76.94 95 ALA A CA 1
ATOM 680 C C . ALA A 1 95 ? 19.331 -5.856 -19.975 1.00 76.94 95 ALA A C 1
ATOM 682 O O . ALA A 1 95 ? 20.064 -5.956 -20.959 1.00 76.94 95 ALA A O 1
ATOM 683 N N . ALA A 1 96 ? 18.517 -6.849 -19.604 1.00 74.19 96 ALA A N 1
ATOM 684 C CA . ALA A 1 96 ? 18.408 -8.112 -20.336 1.00 74.19 96 ALA A CA 1
ATOM 685 C C . ALA A 1 96 ? 17.811 -7.926 -21.746 1.00 74.19 96 ALA A C 1
ATOM 687 O O . ALA A 1 96 ? 18.298 -8.521 -22.708 1.00 74.19 96 ALA A O 1
ATOM 688 N N . ALA A 1 97 ? 16.807 -7.055 -21.897 1.00 71.19 97 ALA A N 1
ATOM 689 C CA . ALA A 1 97 ? 16.230 -6.712 -23.197 1.00 71.19 97 ALA A CA 1
ATOM 690 C C . ALA A 1 97 ? 17.235 -5.974 -24.103 1.00 71.19 97 ALA A C 1
ATOM 692 O O . ALA A 1 97 ? 17.331 -6.271 -25.294 1.00 71.19 97 ALA A O 1
ATOM 693 N N . ALA A 1 98 ? 18.040 -5.068 -23.540 1.00 64.12 98 ALA A N 1
ATOM 694 C CA . ALA A 1 98 ? 19.112 -4.390 -24.268 1.00 64.12 98 ALA A CA 1
ATOM 695 C C . ALA A 1 98 ? 20.232 -5.359 -24.700 1.00 64.12 98 ALA A C 1
ATOM 697 O O . ALA A 1 98 ? 20.774 -5.222 -25.796 1.00 64.12 98 ALA A O 1
ATOM 698 N N . ALA A 1 99 ? 20.537 -6.375 -23.886 1.00 58.91 99 ALA A N 1
ATOM 699 C CA . ALA A 1 99 ? 21.522 -7.410 -24.207 1.00 58.91 99 ALA A CA 1
ATOM 700 C C . ALA A 1 99 ? 21.047 -8.425 -25.269 1.00 58.91 99 ALA A C 1
ATOM 702 O O . ALA A 1 99 ? 21.881 -9.066 -25.906 1.00 58.91 99 ALA A O 1
ATOM 703 N N . ALA A 1 100 ? 19.734 -8.559 -25.500 1.00 56.69 100 ALA A N 1
ATOM 704 C CA . ALA A 1 100 ? 19.159 -9.415 -26.546 1.00 56.69 100 ALA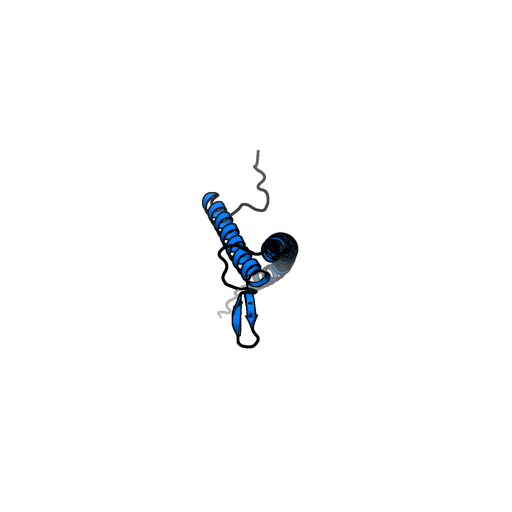 A CA 1
ATOM 705 C C . ALA A 1 100 ? 19.039 -8.722 -27.924 1.00 56.69 100 ALA A C 1
ATOM 707 O O . ALA A 1 100 ? 18.944 -9.393 -28.954 1.00 56.69 100 ALA A O 1
ATOM 708 N N . ALA A 1 101 ? 19.105 -7.387 -27.975 1.00 50.69 101 ALA A N 1
ATOM 709 C CA . ALA A 1 101 ? 19.038 -6.608 -29.214 1.00 50.69 101 ALA A CA 1
ATOM 710 C C . ALA A 1 101 ? 20.173 -6.857 -30.245 1.00 50.69 101 ALA A C 1
ATOM 712 O O . ALA A 1 101 ? 19.874 -6.829 -31.444 1.00 50.69 101 ALA A O 1
ATOM 713 N N . PRO A 1 102 ? 21.447 -7.147 -29.887 1.00 52.81 102 PRO A N 1
ATOM 714 C CA . PRO A 1 102 ? 22.489 -7.341 -30.896 1.00 52.81 102 PRO A CA 1
ATOM 715 C C . PRO A 1 102 ? 22.384 -8.684 -31.646 1.00 52.81 102 PRO A C 1
ATOM 717 O O . PRO A 1 102 ? 22.982 -8.821 -32.712 1.00 52.81 102 PRO A O 1
ATOM 720 N N . ALA A 1 103 ? 21.603 -9.662 -31.163 1.00 45.56 103 ALA A N 1
ATOM 721 C CA . ALA A 1 103 ? 21.449 -10.962 -31.830 1.00 45.56 103 ALA A CA 1
ATOM 722 C C . ALA A 1 103 ? 20.440 -10.937 -32.999 1.00 45.56 103 ALA A C 1
ATOM 724 O O . ALA A 1 103 ? 20.644 -11.615 -34.006 1.00 45.56 103 ALA A O 1
ATOM 725 N N . ALA A 1 104 ? 19.385 -10.116 -32.919 1.00 42.34 104 ALA A N 1
ATOM 726 C CA . ALA A 1 104 ? 18.393 -9.987 -33.994 1.00 42.34 104 ALA A CA 1
ATOM 727 C C . ALA A 1 104 ? 18.903 -9.141 -35.180 1.00 42.34 104 ALA A C 1
ATOM 729 O O . ALA A 1 104 ? 18.559 -9.411 -36.332 1.00 42.34 104 ALA A O 1
ATOM 730 N N . ALA A 1 105 ? 19.778 -8.160 -34.924 1.00 44.00 105 ALA A N 1
ATOM 731 C CA . ALA A 1 105 ? 20.387 -7.337 -35.973 1.00 44.00 105 ALA A CA 1
ATOM 732 C C . ALA A 1 105 ? 21.403 -8.116 -36.839 1.00 44.00 105 ALA A C 1
ATOM 734 O O . ALA A 1 105 ? 21.532 -7.845 -38.033 1.00 44.00 105 ALA A O 1
ATOM 735 N N . ALA A 1 106 ? 22.081 -9.125 -36.277 1.00 43.78 106 ALA A N 1
ATOM 736 C CA . ALA A 1 106 ? 23.010 -9.981 -37.020 1.00 43.78 106 ALA A CA 1
ATOM 737 C C . ALA A 1 106 ? 22.298 -10.981 -37.958 1.00 43.78 106 ALA A C 1
ATOM 739 O O . ALA A 1 106 ? 22.806 -11.278 -39.039 1.00 43.78 106 ALA A O 1
ATOM 740 N N . ALA A 1 107 ? 21.099 -11.456 -37.596 1.00 44.03 107 ALA A N 1
ATOM 741 C CA . ALA A 1 107 ? 20.316 -12.373 -38.431 1.00 44.03 107 ALA A CA 1
ATOM 742 C C . ALA A 1 107 ? 19.668 -11.675 -39.648 1.00 44.03 107 ALA A C 1
ATOM 744 O O . ALA A 1 107 ? 19.590 -12.262 -40.727 1.00 44.03 107 ALA A O 1
ATOM 745 N N . GLY A 1 108 ? 19.264 -10.404 -39.514 1.00 40.91 108 GLY A N 1
ATOM 746 C CA . GLY A 1 108 ? 18.696 -9.614 -40.617 1.00 40.91 108 GLY A CA 1
ATOM 747 C C . GLY A 1 108 ? 19.721 -9.165 -41.669 1.00 40.91 108 GLY A C 1
ATOM 748 O O . GLY A 1 108 ? 19.388 -9.051 -42.847 1.00 40.91 108 GLY A O 1
ATOM 749 N N . ALA A 1 109 ? 20.986 -8.970 -41.280 1.00 41.69 109 ALA A N 1
ATOM 750 C CA . ALA A 1 109 ? 22.058 -8.586 -42.204 1.00 41.69 109 ALA A CA 1
ATOM 751 C C . ALA A 1 109 ? 22.583 -9.759 -43.060 1.00 41.69 109 ALA A C 1
ATOM 753 O O . ALA A 1 109 ? 23.097 -9.537 -44.157 1.00 41.69 109 ALA A O 1
ATOM 754 N N . ALA A 1 110 ? 22.429 -11.007 -42.599 1.00 39.22 110 ALA A N 1
ATOM 755 C CA . ALA A 1 110 ? 22.824 -12.200 -43.353 1.00 39.22 110 ALA A CA 1
ATOM 756 C C . ALA A 1 110 ? 21.832 -12.560 -44.481 1.00 39.22 110 ALA A C 1
ATOM 758 O O . ALA A 1 110 ? 22.234 -13.141 -45.488 1.00 39.22 110 ALA A O 1
ATOM 759 N N . ALA A 1 111 ? 20.555 -12.177 -44.355 1.00 41.91 111 ALA A N 1
ATOM 760 C CA . ALA A 1 111 ? 19.520 -12.457 -45.357 1.00 41.91 111 ALA A CA 1
ATOM 761 C C . ALA A 1 111 ? 19.525 -11.479 -46.553 1.00 41.91 111 ALA A C 1
ATOM 763 O O . ALA A 1 111 ? 19.030 -11.819 -47.623 1.00 41.91 111 ALA A O 1
ATOM 764 N N . ALA A 1 112 ? 20.119 -10.288 -46.412 1.00 42.69 112 ALA A N 1
ATOM 765 C CA . ALA A 1 112 ? 20.139 -9.254 -47.456 1.00 42.69 112 ALA A CA 1
ATOM 766 C C . ALA A 1 112 ? 21.298 -9.389 -48.471 1.00 42.69 112 ALA A C 1
ATOM 768 O O . ALA A 1 112 ? 21.468 -8.526 -49.331 1.00 42.69 112 ALA A O 1
ATOM 769 N N . ARG A 1 113 ? 22.120 -10.446 -48.375 1.00 43.34 113 ARG A N 1
ATOM 770 C CA . ARG A 1 113 ? 23.353 -10.620 -49.169 1.00 43.34 113 ARG A CA 1
ATOM 771 C C . ARG A 1 113 ? 23.354 -11.852 -50.082 1.00 43.34 113 ARG A C 1
ATOM 773 O O . ARG A 1 113 ? 24.419 -12.320 -50.471 1.00 43.34 113 ARG A O 1
ATOM 780 N N . GLN A 1 114 ? 22.179 -12.365 -50.438 1.00 46.22 114 GLN A N 1
ATOM 781 C CA . GLN A 1 114 ? 22.037 -13.312 -51.546 1.00 46.22 114 GLN A CA 1
ATOM 782 C C . GLN A 1 114 ? 21.963 -12.501 -52.852 1.00 46.22 114 GLN A C 1
ATOM 784 O O . GLN A 1 114 ? 20.993 -11.762 -53.036 1.00 46.22 114 GLN A O 1
ATOM 789 N N . PRO A 1 115 ? 22.951 -12.570 -53.764 1.00 45.06 115 PRO A N 1
ATOM 790 C CA . PRO A 1 115 ? 22.757 -12.036 -55.100 1.00 45.06 115 PRO A CA 1
ATOM 791 C C . PRO A 1 115 ? 21.686 -12.885 -55.790 1.00 45.06 115 PRO A C 1
ATOM 793 O O . PRO A 1 115 ? 21.890 -14.069 -56.053 1.00 45.06 115 PRO A O 1
ATOM 796 N N . PHE A 1 116 ? 20.540 -12.275 -56.089 1.00 49.59 116 PHE A N 1
ATOM 797 C CA . PHE A 1 116 ? 19.622 -12.780 -57.103 1.00 49.59 116 PHE A CA 1
ATOM 798 C C . PHE A 1 116 ? 20.396 -12.888 -58.426 1.00 49.59 116 PHE A C 1
ATOM 800 O O . PHE A 1 116 ? 20.533 -11.905 -59.149 1.00 49.59 116 PHE A O 1
ATOM 807 N N . SER A 1 117 ? 20.927 -14.070 -58.740 1.00 49.72 117 SER A N 1
ATOM 808 C CA . SER A 1 117 ? 21.339 -14.413 -60.098 1.00 49.72 117 SER A CA 1
ATOM 809 C C . SER A 1 117 ? 20.334 -15.416 -60.638 1.00 49.72 117 SER A C 1
ATOM 811 O O . SER A 1 117 ? 20.373 -16.616 -60.377 1.00 49.72 117 SER A O 1
ATOM 813 N N . PHE A 1 118 ? 19.349 -14.833 -61.306 1.00 43.84 118 PHE A N 1
ATOM 814 C CA . PHE A 1 118 ? 18.325 -15.474 -62.102 1.00 43.84 118 PHE A CA 1
ATOM 815 C C . PHE A 1 118 ? 19.029 -16.223 -63.247 1.00 43.84 118 PHE A C 1
ATOM 817 O O . PHE A 1 118 ? 19.527 -15.600 -64.182 1.00 43.84 118 PHE A O 1
ATOM 824 N N . ALA A 1 119 ? 19.133 -17.550 -63.147 1.00 49.00 119 ALA A N 1
ATOM 825 C CA . ALA A 1 119 ? 19.566 -18.390 -64.256 1.00 49.00 119 ALA A CA 1
ATOM 826 C C . ALA A 1 119 ? 18.448 -18.402 -65.307 1.00 49.00 119 ALA A C 1
ATOM 828 O O . ALA A 1 119 ? 17.451 -19.106 -65.157 1.00 49.00 119 ALA A O 1
ATOM 829 N N . LEU A 1 120 ? 18.603 -17.572 -66.340 1.00 44.09 120 LEU A N 1
ATOM 830 C CA . LEU A 1 120 ? 17.793 -17.615 -67.549 1.00 44.09 120 LEU A CA 1
ATOM 831 C C . LEU A 1 120 ? 18.722 -17.777 -68.758 1.00 44.09 120 LEU A C 1
ATOM 833 O O . LEU A 1 120 ? 19.189 -16.787 -69.317 1.00 44.09 120 LEU A O 1
ATOM 837 N N . MET A 1 121 ? 19.007 -19.031 -69.108 1.00 39.19 121 MET A N 1
ATOM 838 C CA . MET A 1 121 ? 19.252 -19.533 -70.467 1.00 39.19 121 MET A CA 1
ATOM 839 C C . MET A 1 121 ? 19.218 -21.058 -70.446 1.00 39.19 121 MET A C 1
ATOM 841 O O . MET A 1 121 ? 19.929 -21.643 -69.599 1.00 39.19 121 MET A O 1
#

Sequence (121 aa):
MAAGGAPGASLFSSGEALVAGITGLTDSLNRMQQLCFSRCCCRVGPQGEVLLRGPPEPHLEVWEKACVDRCVSKHMQTHQLVGAELAAAHSAAAAAAAAAAPAAAAAGAAAARQPFSFALM

InterPro domains:
  IPR004217 Tim10-like [PF02953] (26-87)
  IPR035427 Tim10-like domain superfamily [G3DSA:1.10.287.810] (16-106)
  IPR035427 Tim10-like domain superfamily [SSF144122] (25-89)

Radius of gyration: 27.86 Å; chains: 1; bounding box: 48×44×92 Å

Secondary structure (DSSP, 8-state):
----PPS---SS-HHHHHHHHHHHHHHHHHHHHHHHHHHHTEEE-TTS-EEESSS--SS--HHHHHHHHHHHHHHHHHHHHHHHHHHHHHHHHHHHHHHHHHHHHHHHHHHTT--------

pLDDT: mean 74.66, std 20.72, range [37.41, 97.56]

Organism: Eimeria tenella (NCBI:txid5802)

Foldseek 3Di:
DDDDDDPDDDPDDPVVVVVVVVVVVVVLVVVLVVVLCCVQQWDQPPVRDTDGPDDPDPDDDPRSVVSSVVSSVVSVVVVVVVVVVVVVVVVVVVVVVVVCVVVVVVVVVVVVPDPPPPPDD